Protein AF-A0AB72ZQR2-F1 (afdb_monomer)

Radius of gyration: 14.19 Å; Cα contacts (8 Å, |Δi|>4): 42; chains: 1; bounding box: 38×23×38 Å

Solvent-accessible surface area (backbone atoms only — not comparable to full-atom values): 4800 Å² total; per-residue (Å²): 139,81,83,77,75,80,78,80,75,86,70,81,93,66,97,64,99,69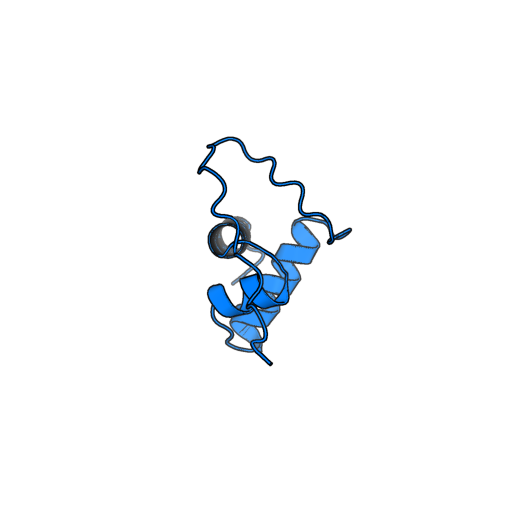,83,80,66,91,84,65,95,66,52,72,66,56,48,34,53,52,52,48,42,40,40,72,73,70,63,44,50,54,58,56,50,9,66,74,70,75,42,55,43,68,56,44,52,50,36,54,50,49,30,44,75,70,65,78,44,133

Nearest PDB structures (foldseek):
  4go1-assembly1_B-2  TM=9.769E-01  e=9.788E-05  Escherichia coli K-12
  7bhy-assembly2_C-2  TM=9.573E-01  e=6.806E-03  Bacillus subtilis subsp. subtilis str. 168
  7bhy-assembly1_B  TM=9.673E-01  e=8.767E-03  Bacillus subtilis subsp. subtilis str. 168
  7bhy-assembly1_A  TM=9.627E-01  e=9.340E-03  Bacillus subtilis subsp. subtilis str. 168
  1trr-assembly1_A  TM=6.906E-01  e=3.368E+00  Escherichia coli

Secondary structure (DSSP, 8-state):
---PPP--------SSS----TT----HHHHHHHHHHHHHTS---HHHHHHHHT--HHHHHHHHHHHHHTTS--

pLDDT: mean 75.44, std 20.18, range [36.75, 94.38]

InterPro domains:
  IPR012318 Crp-type HTH domain [PF00325] (44-73)
  IPR036388 Winged helix-like DNA-binding domain superfamily [G3DSA:1.10.10.10] (15-74)
  IPR051054 Bacterial SorC Transcriptional Regulators [PTHR34294] (22-74)

Structure (mmCIF, N/CA/C/O backbone):
data_AF-A0AB72ZQR2-F1
#
_entry.id   AF-A0AB72ZQR2-F1
#
loop_
_atom_site.group_PDB
_atom_site.id
_atom_site.type_symbol
_atom_site.label_atom_id
_atom_site.label_alt_id
_atom_site.label_comp_id
_atom_site.label_asym_id
_atom_site.label_entity_id
_atom_site.label_seq_id
_atom_site.pdbx_PDB_ins_code
_atom_site.Cartn_x
_atom_site.Cartn_y
_atom_site.Cartn_z
_atom_site.occupancy
_atom_site.B_iso_or_equiv
_atom_site.auth_seq_id
_atom_site.auth_comp_id
_atom_site.auth_asym_id
_atom_site.auth_atom_id
_atom_site.pdbx_PDB_model_num
ATOM 1 N N . MET A 1 1 ? 25.771 10.165 -25.259 1.00 42.75 1 MET A N 1
ATOM 2 C CA . MET A 1 1 ? 24.545 10.607 -24.557 1.00 42.75 1 MET A CA 1
ATOM 3 C C . MET A 1 1 ? 24.109 9.493 -23.612 1.00 42.75 1 MET A C 1
ATOM 5 O O . MET A 1 1 ? 23.352 8.616 -24.001 1.00 42.75 1 MET A O 1
ATOM 9 N N . ILE A 1 2 ? 24.671 9.455 -22.408 1.00 39.94 2 ILE A N 1
ATOM 10 C CA . ILE A 1 2 ? 24.340 8.446 -21.395 1.00 39.94 2 ILE A CA 1
ATOM 11 C C . ILE A 1 2 ? 23.346 9.116 -20.454 1.00 39.94 2 ILE A C 1
ATOM 13 O O . ILE A 1 2 ? 23.708 10.036 -19.730 1.00 39.94 2 ILE A O 1
ATOM 17 N N . LYS A 1 3 ? 22.066 8.745 -20.555 1.00 43.47 3 LYS A N 1
ATOM 18 C CA . LYS A 1 3 ? 21.045 9.192 -19.604 1.00 43.47 3 LYS A CA 1
ATOM 19 C C . LYS A 1 3 ? 21.302 8.437 -18.302 1.00 43.47 3 LYS A C 1
ATOM 21 O O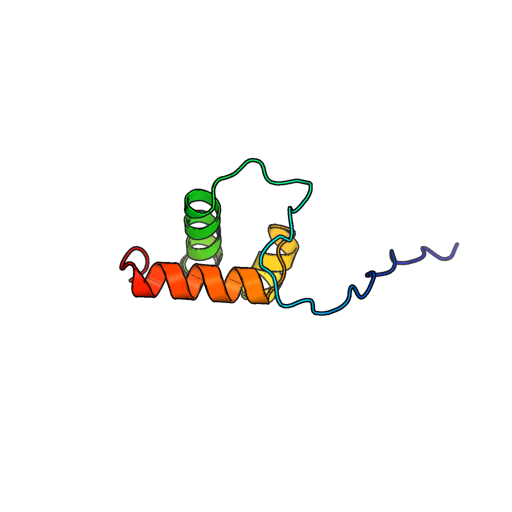 . LYS A 1 3 ? 20.967 7.258 -18.206 1.00 43.47 3 LYS A O 1
ATOM 26 N N . GLU A 1 4 ? 21.956 9.088 -17.348 1.00 36.75 4 GLU A N 1
ATOM 27 C CA . GLU A 1 4 ? 22.115 8.559 -15.996 1.00 36.75 4 GLU A CA 1
ATOM 28 C C . GLU A 1 4 ? 20.725 8.361 -15.381 1.00 36.75 4 GLU A C 1
ATOM 30 O O . GLU A 1 4 ? 19.936 9.299 -15.252 1.00 36.75 4 GLU A O 1
ATOM 35 N N . LYS A 1 5 ? 20.395 7.108 -15.052 1.00 46.19 5 LYS A N 1
ATOM 36 C CA . LYS A 1 5 ? 19.238 6.789 -14.214 1.00 46.19 5 LYS A CA 1
ATOM 37 C C . LYS A 1 5 ? 19.475 7.432 -12.841 1.00 46.19 5 LYS A C 1
ATOM 39 O O . LYS A 1 5 ? 20.576 7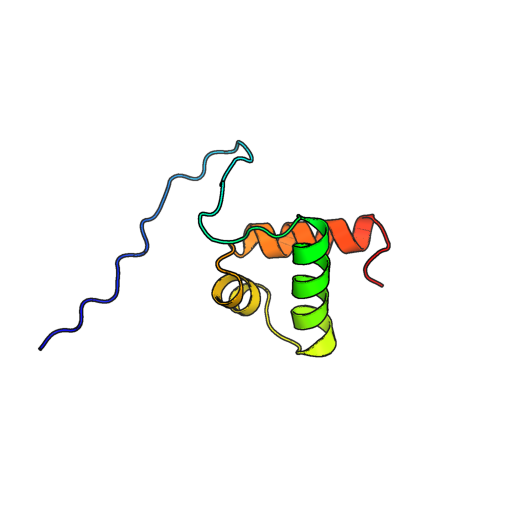.274 -12.311 1.00 46.19 5 LYS A O 1
ATOM 44 N N . PRO A 1 6 ? 18.500 8.144 -12.252 1.00 39.19 6 PRO A N 1
ATOM 45 C CA . PRO A 1 6 ? 18.720 8.790 -10.970 1.00 39.19 6 PRO A CA 1
ATOM 46 C C . PRO A 1 6 ? 18.962 7.722 -9.902 1.00 39.19 6 PRO A C 1
ATOM 48 O O . PRO A 1 6 ? 18.189 6.774 -9.763 1.00 39.19 6 PRO A O 1
ATOM 51 N N . ALA A 1 7 ? 20.067 7.874 -9.174 1.00 43.69 7 ALA A N 1
ATOM 52 C CA . ALA A 1 7 ? 20.463 6.994 -8.090 1.00 43.69 7 ALA A CA 1
ATOM 53 C C . ALA A 1 7 ? 19.345 6.902 -7.041 1.00 43.69 7 ALA A C 1
ATOM 55 O O . ALA A 1 7 ? 19.043 7.879 -6.346 1.00 43.69 7 ALA A O 1
ATOM 56 N N . VAL A 1 8 ? 18.746 5.715 -6.915 1.00 51.69 8 VAL A N 1
ATOM 57 C CA . VAL A 1 8 ? 17.929 5.348 -5.759 1.00 51.69 8 VAL A CA 1
ATOM 58 C C . VAL A 1 8 ? 18.871 5.358 -4.561 1.00 51.69 8 VAL A C 1
ATOM 60 O O . VAL A 1 8 ? 19.695 4.467 -4.385 1.00 51.69 8 VAL A O 1
ATOM 63 N N . LYS A 1 9 ? 18.813 6.439 -3.782 1.00 49.12 9 LYS A N 1
ATOM 64 C CA . LYS A 1 9 ? 19.582 6.583 -2.548 1.0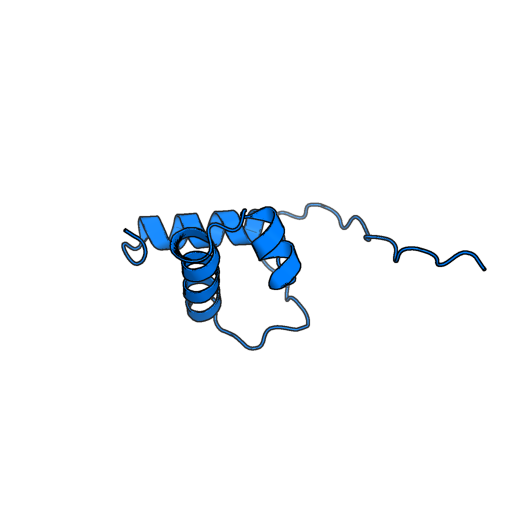0 49.12 9 LYS A CA 1
ATOM 65 C C . LYS A 1 9 ? 19.067 5.542 -1.559 1.00 49.12 9 LYS A C 1
ATOM 67 O O . LYS A 1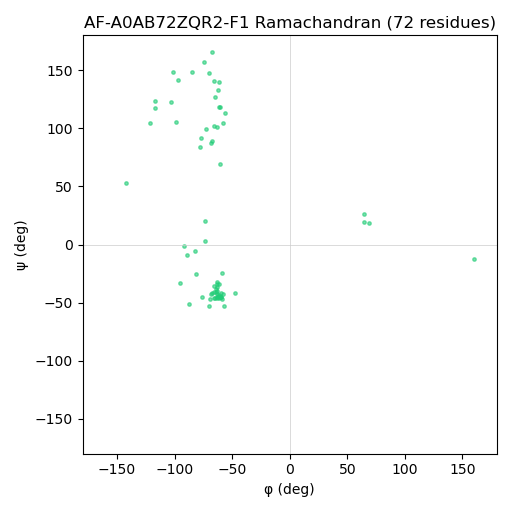 9 ? 18.011 5.745 -0.961 1.00 49.12 9 LYS A O 1
ATOM 72 N N . GLU A 1 10 ? 19.804 4.448 -1.395 1.00 49.75 10 GLU A N 1
ATOM 73 C CA . GLU A 1 10 ? 19.618 3.510 -0.291 1.00 49.75 10 GLU A CA 1
ATOM 74 C C . GLU A 1 10 ? 19.785 4.290 1.021 1.00 49.75 10 GLU A C 1
ATOM 76 O O . GLU A 1 10 ? 20.879 4.727 1.378 1.00 49.75 10 GLU A O 1
ATOM 81 N N . LYS A 1 11 ? 18.669 4.575 1.699 1.00 51.97 11 LYS A N 1
ATOM 82 C CA . LYS A 1 11 ? 18.666 5.210 3.021 1.00 51.97 11 LYS A CA 1
ATOM 83 C C . LYS A 1 11 ? 18.541 4.128 4.093 1.00 51.97 11 LYS A C 1
ATOM 85 O O . LYS A 1 11 ? 17.790 3.175 3.889 1.00 51.97 11 LYS A O 1
ATOM 90 N N . PRO A 1 12 ? 19.249 4.277 5.226 1.00 40.31 12 PRO A N 1
ATOM 91 C CA . PRO A 1 12 ? 19.326 3.247 6.248 1.00 40.31 12 PRO A CA 1
ATOM 92 C C . PRO A 1 12 ? 17.940 2.947 6.816 1.00 40.31 12 PRO A C 1
ATOM 94 O O . PRO A 1 12 ? 17.129 3.851 7.039 1.00 40.31 12 PRO A O 1
ATOM 97 N N . LEU A 1 13 ? 17.700 1.657 7.041 1.00 51.53 13 LEU A N 1
ATOM 98 C CA . LEU A 1 13 ? 16.513 1.117 7.684 1.00 51.53 13 LEU A CA 1
ATOM 99 C C . LEU A 1 13 ? 16.534 1.558 9.160 1.00 51.53 13 LEU A C 1
ATOM 101 O O . LEU A 1 13 ? 17.145 0.906 10.003 1.00 51.53 13 LEU A O 1
ATOM 105 N N . SER A 1 14 ? 15.951 2.720 9.459 1.00 44.94 14 SER A N 1
ATOM 106 C CA . SER A 1 14 ? 15.801 3.228 10.825 1.00 44.94 14 SER A CA 1
ATOM 107 C C . SER A 1 14 ? 14.364 3.012 11.285 1.00 44.94 14 SER A C 1
ATOM 109 O O . SER A 1 14 ? 13.419 3.452 10.634 1.00 44.94 14 SER A O 1
ATOM 111 N N . SER A 1 15 ? 14.212 2.298 12.398 1.00 50.88 15 SER A N 1
ATOM 112 C CA . SER A 1 15 ? 12.955 1.763 12.932 1.00 50.88 15 SER A CA 1
ATOM 113 C C . SER A 1 15 ? 12.005 2.788 13.565 1.00 50.88 15 SER A C 1
ATOM 115 O O . SER A 1 15 ? 11.153 2.386 14.347 1.00 50.88 15 SER A O 1
ATOM 117 N N . ASN A 1 16 ? 12.122 4.082 13.262 1.00 48.41 16 ASN A N 1
ATOM 118 C CA . ASN A 1 16 ? 11.220 5.098 13.805 1.00 48.41 16 ASN A CA 1
ATOM 119 C C . ASN A 1 16 ? 10.432 5.760 12.677 1.00 48.41 16 ASN A C 1
ATOM 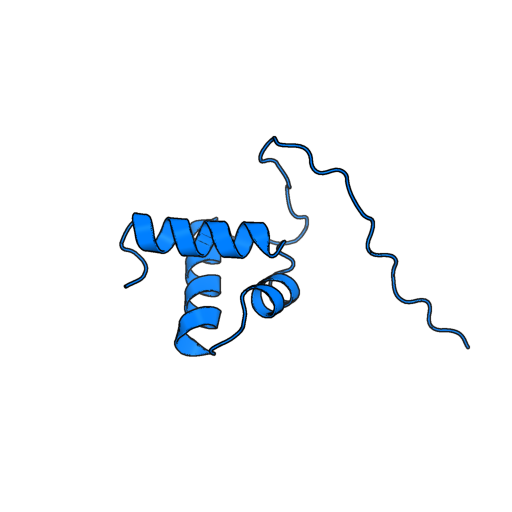121 O O . ASN A 1 16 ? 10.998 6.358 11.763 1.00 48.41 16 ASN A O 1
ATOM 125 N N . ASP A 1 17 ? 9.116 5.581 12.753 1.00 53.94 17 ASP A N 1
ATOM 126 C CA . ASP A 1 17 ? 8.085 5.972 11.798 1.00 53.94 17 ASP A CA 1
ATOM 127 C C . ASP A 1 17 ? 8.009 7.492 11.543 1.00 53.94 17 ASP A C 1
ATOM 129 O O . ASP A 1 17 ? 7.024 8.141 11.877 1.00 53.94 17 ASP A O 1
ATOM 133 N N . GLU A 1 18 ? 9.013 8.078 10.889 1.00 44.72 18 GLU A N 1
ATOM 134 C CA . GLU A 1 18 ? 8.937 9.468 10.419 1.00 44.72 18 GLU A CA 1
ATOM 135 C C . GLU A 1 18 ? 9.610 9.670 9.052 1.00 44.72 18 GLU A C 1
ATOM 137 O O . GLU A 1 18 ? 10.435 10.555 8.830 1.00 44.72 18 GLU A O 1
ATOM 142 N N . TYR A 1 19 ? 9.221 8.858 8.066 1.00 49.25 19 TYR A N 1
ATOM 143 C CA . TYR A 1 19 ? 9.437 9.218 6.664 1.00 49.25 19 TYR A CA 1
ATOM 144 C C . TYR A 1 19 ? 8.370 10.236 6.255 1.00 49.25 19 TYR A C 1
ATOM 146 O O . TYR A 1 19 ? 7.325 9.892 5.704 1.00 49.25 19 TYR A O 1
ATOM 154 N N . LYS A 1 20 ? 8.627 11.512 6.554 1.00 48.31 20 LYS A N 1
ATOM 155 C CA . LYS A 1 20 ? 7.846 12.644 6.045 1.00 48.31 20 LYS A CA 1
ATOM 156 C C . LYS A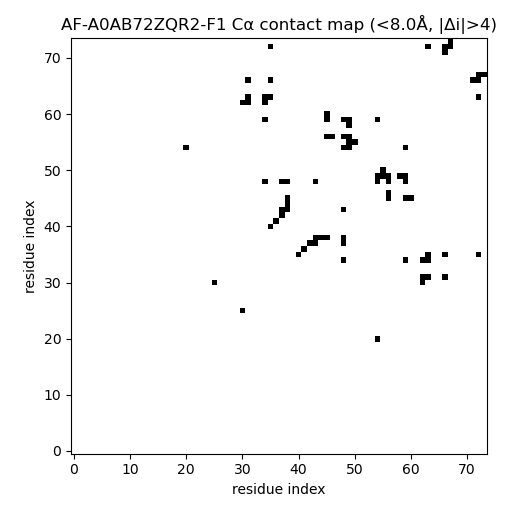 1 20 ? 8.094 12.753 4.537 1.00 48.31 20 LYS A C 1
ATOM 158 O O . LYS A 1 20 ? 9.043 13.402 4.101 1.00 48.31 20 LYS A O 1
ATOM 163 N N . TYR A 1 21 ? 7.304 12.023 3.750 1.00 53.03 21 TYR A N 1
ATOM 164 C CA . TYR A 1 21 ? 7.402 11.996 2.291 1.00 53.03 21 TYR A CA 1
ATOM 165 C C . TYR A 1 21 ? 7.150 13.405 1.729 1.00 53.03 21 TYR A C 1
ATOM 167 O O . TYR A 1 21 ? 6.065 13.957 1.927 1.00 53.03 21 TYR A O 1
ATOM 175 N N . PRO A 1 22 ? 8.129 14.016 1.040 1.00 46.09 22 PRO A N 1
ATOM 176 C CA . PRO A 1 22 ? 7.950 15.324 0.434 1.00 46.09 22 PRO A CA 1
ATOM 177 C C . PRO A 1 22 ? 7.122 15.155 -0.842 1.00 46.09 22 PRO A C 1
ATOM 179 O O . PRO A 1 22 ? 7.671 14.875 -1.903 1.00 46.09 22 PRO A O 1
ATOM 182 N N . GLY A 1 23 ? 5.798 15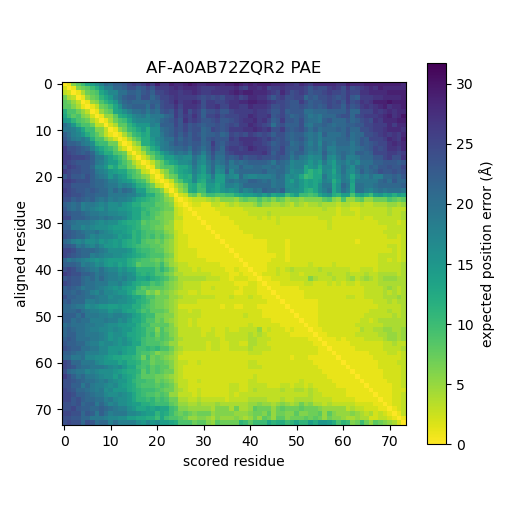.272 -0.744 1.00 51.84 23 GLY A N 1
ATOM 183 C CA . GLY A 1 23 ? 4.958 15.300 -1.945 1.00 51.84 23 GLY A CA 1
ATOM 184 C C . GLY A 1 23 ? 3.486 14.966 -1.770 1.00 51.84 23 GLY A C 1
ATOM 185 O O . GLY A 1 23 ? 2.723 15.246 -2.686 1.00 51.84 23 GLY A O 1
ATOM 186 N N . ASN A 1 24 ? 3.061 14.421 -0.627 1.00 56.12 24 ASN A N 1
ATOM 187 C CA . ASN A 1 24 ? 1.662 14.053 -0.451 1.00 56.12 24 ASN A CA 1
ATOM 188 C C . ASN A 1 24 ? 1.046 14.790 0.739 1.00 56.12 24 ASN A C 1
ATOM 190 O O . ASN A 1 24 ? 1.305 14.464 1.892 1.00 56.12 24 ASN A O 1
ATOM 194 N N . SER A 1 25 ? 0.228 15.795 0.438 1.00 68.62 25 SER A N 1
ATOM 195 C CA . SER A 1 25 ? -0.606 16.531 1.395 1.00 68.62 25 SER A CA 1
ATOM 196 C C . SER A 1 25 ? -1.820 15.731 1.886 1.00 68.62 25 SER A C 1
ATOM 198 O O . SER A 1 25 ? -2.627 16.277 2.632 1.00 68.62 25 SER A O 1
ATOM 200 N N . MET A 1 26 ? -1.964 14.469 1.465 1.00 74.44 26 MET A N 1
ATOM 201 C CA . MET A 1 26 ? -3.111 13.628 1.812 1.00 74.44 26 MET A CA 1
ATOM 202 C C . MET A 1 26 ? -2.919 12.942 3.161 1.00 74.44 26 MET A C 1
ATOM 204 O O . MET A 1 26 ? -1.800 12.575 3.538 1.00 74.44 26 MET A O 1
ATOM 208 N N . SER A 1 27 ? -4.029 12.729 3.859 1.00 86.38 27 SER A N 1
ATOM 209 C CA . SER A 1 27 ? -4.065 11.999 5.120 1.00 86.38 27 SER A CA 1
ATOM 210 C C . SER A 1 27 ? -3.741 10.511 4.926 1.00 86.38 27 SER A C 1
ATOM 212 O O . SER A 1 27 ? -3.749 9.972 3.815 1.00 86.38 27 SER A O 1
ATOM 214 N N . GLU A 1 28 ? -3.455 9.813 6.027 1.00 84.44 28 GLU A N 1
ATOM 215 C CA . GLU A 1 28 ? -3.228 8.366 5.976 1.00 84.44 28 GLU A CA 1
ATOM 216 C C . GLU A 1 28 ? -4.482 7.599 5.520 1.00 84.44 28 GLU A C 1
ATOM 218 O O . GLU A 1 28 ? -4.361 6.594 4.824 1.00 84.44 28 GLU A O 1
ATOM 223 N N . GLU A 1 29 ? -5.674 8.098 5.855 1.00 85.88 29 GLU A N 1
ATOM 224 C CA . GLU A 1 29 ? -6.961 7.528 5.432 1.00 85.88 29 GLU A CA 1
ATOM 225 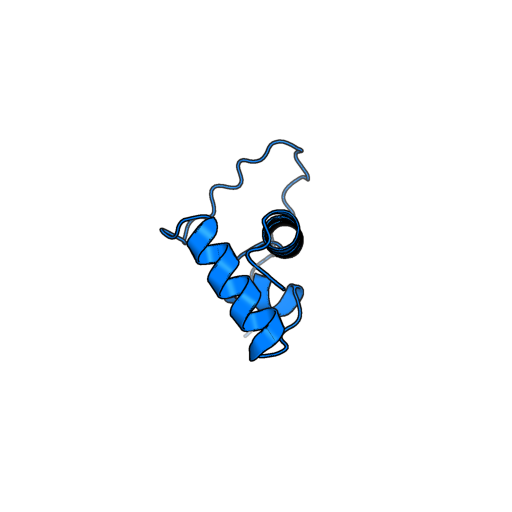C C . GLU A 1 29 ? -7.187 7.693 3.926 1.00 85.88 29 GLU A C 1
ATOM 227 O O . GLU A 1 29 ? -7.576 6.742 3.251 1.00 85.88 29 GLU A O 1
ATOM 232 N N . GLU A 1 30 ? -6.870 8.864 3.369 1.00 88.81 30 GLU A N 1
ATOM 233 C CA . GLU A 1 30 ? -6.946 9.101 1.922 1.00 88.81 30 GLU A CA 1
ATOM 234 C C . GLU A 1 30 ? -5.957 8.218 1.153 1.00 88.81 30 GLU A C 1
ATOM 236 O O . GLU A 1 30 ? -6.288 7.657 0.103 1.00 88.81 30 GLU A O 1
ATOM 241 N N . LEU A 1 31 ? -4.742 8.057 1.687 1.00 90.38 31 LEU A N 1
ATOM 242 C CA . LEU A 1 31 ? -3.752 7.137 1.132 1.00 90.38 31 LEU A CA 1
ATOM 243 C C . LEU A 1 31 ? -4.242 5.692 1.174 1.00 90.38 31 LEU A C 1
ATOM 245 O O . LEU A 1 31 ? -4.100 4.978 0.185 1.00 90.38 31 LEU A O 1
ATOM 249 N N . LEU A 1 32 ? -4.831 5.265 2.289 1.00 91.00 32 LEU A N 1
ATOM 250 C CA . LEU A 1 32 ? -5.387 3.927 2.449 1.00 91.00 32 LEU A CA 1
ATOM 251 C C . LEU A 1 32 ? -6.504 3.660 1.438 1.00 91.00 32 LEU A C 1
ATOM 253 O O . LEU A 1 32 ? -6.475 2.625 0.777 1.00 91.00 32 LEU A O 1
ATOM 257 N N . ALA A 1 33 ? -7.423 4.610 1.253 1.00 91.12 33 ALA A N 1
ATOM 258 C CA . ALA A 1 33 ? -8.497 4.503 0.270 1.00 91.12 33 ALA A CA 1
ATOM 259 C C . ALA A 1 33 ? -7.957 4.368 -1.164 1.00 91.12 33 ALA A C 1
ATOM 261 O O . ALA A 1 33 ? -8.388 3.487 -1.907 1.00 91.12 33 ALA A O 1
ATOM 262 N N . ARG A 1 34 ? -6.964 5.183 -1.549 1.00 91.44 34 ARG A N 1
ATOM 263 C CA . ARG A 1 34 ? -6.327 5.081 -2.877 1.00 91.44 34 ARG A CA 1
ATOM 264 C C . ARG A 1 34 ? -5.589 3.765 -3.068 1.00 91.44 34 ARG A C 1
ATOM 266 O O . ARG A 1 34 ? -5.730 3.132 -4.107 1.00 91.44 34 ARG A O 1
ATOM 273 N N . VAL A 1 35 ? -4.803 3.356 -2.076 1.00 93.06 35 VAL A N 1
ATOM 274 C CA . VAL A 1 35 ? -4.067 2.088 -2.109 1.00 93.06 35 VAL A CA 1
ATOM 275 C C . VAL A 1 35 ? -5.036 0.912 -2.251 1.00 93.06 35 VAL A C 1
ATOM 277 O O . VAL A 1 35 ? -4.800 0.035 -3.077 1.00 93.06 35 VAL A O 1
ATOM 280 N N . ALA A 1 36 ? -6.132 0.905 -1.489 1.00 92.56 36 ALA A N 1
ATOM 281 C CA . ALA A 1 36 ? -7.162 -0.123 -1.577 1.00 92.56 36 ALA A CA 1
ATOM 282 C C . ALA A 1 36 ? -7.812 -0.148 -2.965 1.00 92.56 36 ALA A C 1
ATOM 284 O O . ALA A 1 36 ? -7.921 -1.214 -3.564 1.00 92.56 36 ALA A O 1
ATOM 285 N N . TRP A 1 37 ? -8.169 1.019 -3.508 1.00 93.25 37 TRP A N 1
ATOM 286 C CA . TRP A 1 37 ? -8.728 1.126 -4.854 1.00 93.25 37 TRP A CA 1
ATOM 287 C C . TRP A 1 37 ? -7.790 0.527 -5.903 1.00 93.25 37 TRP A C 1
ATOM 289 O O . TRP A 1 37 ? -8.180 -0.374 -6.635 1.00 93.25 37 TRP A O 1
ATOM 299 N N . PHE A 1 38 ? -6.524 0.944 -5.930 1.00 93.81 38 PHE A N 1
ATOM 300 C CA . PHE A 1 38 ? -5.563 0.408 -6.893 1.00 93.81 38 PHE A CA 1
ATOM 301 C C . PHE A 1 38 ? -5.333 -1.100 -6.743 1.00 93.81 38 PHE A C 1
ATOM 303 O O . PHE A 1 38 ? -5.105 -1.792 -7.731 1.00 93.81 38 PHE A O 1
ATOM 310 N N . TYR A 1 39 ? -5.392 -1.615 -5.515 1.00 93.88 39 TYR A N 1
ATOM 311 C CA . TYR A 1 39 ? -5.148 -3.026 -5.247 1.00 93.88 39 TYR A CA 1
ATOM 312 C C . TYR A 1 39 ? -6.334 -3.919 -5.636 1.00 93.88 39 TYR A C 1
ATOM 314 O O . TYR A 1 39 ? -6.132 -4.951 -6.270 1.00 93.88 39 TYR A O 1
ATOM 322 N N . TYR A 1 40 ? -7.562 -3.534 -5.280 1.00 91.31 40 TYR A N 1
ATOM 323 C CA . TYR A 1 40 ? -8.754 -4.364 -5.503 1.00 91.31 40 TYR A CA 1
ATOM 324 C C . TYR A 1 40 ? -9.504 -4.034 -6.795 1.00 91.31 40 TYR A C 1
ATOM 326 O O . TYR A 1 40 ? -10.069 -4.938 -7.404 1.00 91.31 40 TYR A O 1
ATOM 334 N N . HIS A 1 41 ? -9.522 -2.766 -7.216 1.00 91.75 41 HIS A N 1
ATOM 335 C CA . HIS A 1 41 ? -10.199 -2.340 -8.442 1.00 91.75 41 HIS A CA 1
ATOM 336 C C . HIS A 1 41 ? -9.285 -2.465 -9.664 1.00 91.75 41 HIS A C 1
ATOM 338 O O . HIS A 1 41 ? -9.657 -3.114 -10.639 1.00 91.75 41 HIS A O 1
ATOM 344 N N . ASP A 1 42 ? -8.074 -1.904 -9.589 1.00 92.94 42 ASP A N 1
ATOM 345 C CA . ASP A 1 42 ? -7.142 -1.887 -10.730 1.00 92.94 42 ASP A CA 1
ATOM 346 C C . ASP A 1 42 ? -6.232 -3.129 -10.775 1.00 92.94 42 ASP A C 1
ATOM 348 O O . ASP A 1 42 ? -5.521 -3.347 -11.757 1.00 92.94 42 ASP A O 1
ATOM 352 N N . GLY A 1 43 ? -6.238 -3.955 -9.721 1.00 93.81 43 GLY A N 1
ATOM 353 C CA . GLY A 1 43 ? -5.434 -5.179 -9.633 1.00 93.81 43 GLY A CA 1
ATOM 354 C C . GLY A 1 43 ? -3.921 -4.934 -9.614 1.00 93.81 43 GLY A C 1
ATOM 355 O O . GLY A 1 43 ? -3.147 -5.841 -9.929 1.00 93.81 43 GLY A O 1
ATOM 356 N N . LEU A 1 44 ? -3.484 -3.716 -9.278 1.00 94.31 44 LEU A N 1
ATOM 357 C CA . LEU A 1 44 ? -2.071 -3.352 -9.243 1.00 94.31 44 LEU A CA 1
ATOM 358 C C . LEU A 1 44 ? -1.353 -4.041 -8.083 1.00 94.31 44 LEU A C 1
ATOM 360 O O . LEU A 1 44 ? -1.903 -4.242 -6.995 1.00 94.31 44 LEU A O 1
ATOM 364 N N . THR A 1 45 ? -0.075 -4.369 -8.280 1.00 94.38 45 THR A N 1
ATOM 365 C CA . THR A 1 45 ? 0.719 -4.937 -7.190 1.00 94.38 45 THR A CA 1
ATOM 366 C C . THR A 1 45 ? 1.092 -3.855 -6.175 1.00 94.38 45 THR A C 1
ATOM 368 O O . THR A 1 45 ? 1.186 -2.670 -6.485 1.00 94.38 45 THR A O 1
ATOM 371 N N . GLN A 1 46 ? 1.391 -4.253 -4.934 1.00 90.19 46 GLN A N 1
ATOM 372 C CA . GLN A 1 46 ? 1.839 -3.309 -3.897 1.00 90.19 46 GLN A CA 1
ATOM 373 C C . GLN A 1 46 ? 3.122 -2.546 -4.279 1.00 90.19 46 GLN A C 1
ATOM 375 O O . GLN A 1 46 ? 3.380 -1.475 -3.732 1.00 90.19 46 GLN A O 1
ATOM 380 N N . GLY A 1 47 ? 3.941 -3.116 -5.174 1.00 89.38 47 GLY A N 1
ATOM 381 C CA . GLY A 1 47 ? 5.120 -2.451 -5.728 1.00 89.38 47 GLY A CA 1
ATOM 382 C C . GLY A 1 47 ? 4.720 -1.321 -6.669 1.00 89.38 47 GLY A C 1
ATOM 383 O O . GLY A 1 47 ? 5.107 -0.182 -6.426 1.00 89.38 47 GLY A O 1
ATOM 384 N N . ASP A 1 48 ? 3.865 -1.621 -7.650 1.00 92.38 48 ASP A N 1
ATOM 385 C CA . ASP A 1 48 ? 3.376 -0.648 -8.639 1.00 92.38 48 ASP A CA 1
ATOM 386 C C . ASP A 1 48 ? 2.646 0.519 -7.964 1.00 92.38 48 ASP A C 1
ATOM 388 O O . ASP A 1 48 ? 2.866 1.682 -8.290 1.00 92.38 48 ASP A O 1
ATOM 392 N N . ILE A 1 49 ? 1.825 0.218 -6.951 1.00 91.62 49 ILE A N 1
ATOM 393 C CA . ILE A 1 49 ? 1.122 1.227 -6.146 1.00 91.62 49 ILE A CA 1
ATOM 394 C C . ILE A 1 49 ? 2.118 2.117 -5.393 1.00 91.62 49 ILE A C 1
ATOM 396 O O . ILE A 1 49 ? 1.920 3.328 -5.289 1.00 91.62 49 ILE A O 1
ATOM 400 N N . GLY A 1 50 ? 3.191 1.527 -4.860 1.00 90.12 50 GLY A N 1
ATOM 401 C CA . GLY A 1 50 ? 4.259 2.263 -4.192 1.00 90.12 50 GLY A CA 1
ATOM 402 C C . GLY A 1 50 ? 4.978 3.214 -5.143 1.00 90.12 50 GLY A C 1
ATOM 403 O O . GLY A 1 50 ? 5.156 4.385 -4.818 1.00 90.12 50 GLY A O 1
ATOM 404 N N . GLU A 1 51 ? 5.319 2.749 -6.343 1.00 90.50 51 GLU A N 1
ATOM 405 C CA . GLU A 1 51 ? 5.933 3.588 -7.376 1.00 90.50 51 GLU A CA 1
ATOM 406 C C . GLU A 1 51 ? 4.999 4.721 -7.825 1.00 90.50 51 GLU A C 1
ATOM 408 O O . GLU A 1 51 ? 5.433 5.870 -7.914 1.00 90.50 51 GLU A O 1
ATOM 413 N N . LEU A 1 52 ? 3.708 4.431 -8.016 1.00 89.38 52 LEU A N 1
ATOM 414 C CA . LEU A 1 52 ? 2.697 5.401 -8.450 1.00 89.38 52 LEU A CA 1
ATOM 415 C C . LEU A 1 52 ? 2.442 6.501 -7.411 1.00 89.38 52 LEU A C 1
ATOM 417 O O . LEU A 1 52 ? 2.286 7.670 -7.761 1.00 89.38 52 LEU A O 1
ATOM 421 N N . LEU A 1 53 ? 2.390 6.130 -6.130 1.00 86.88 53 LEU A N 1
ATOM 422 C CA . LEU A 1 53 ? 2.119 7.052 -5.022 1.00 86.88 53 LEU A CA 1
ATOM 423 C C . LEU A 1 53 ? 3.392 7.650 -4.403 1.00 86.88 53 LEU A C 1
ATOM 425 O O . LEU A 1 53 ? 3.300 8.441 -3.465 1.00 86.88 53 LEU A O 1
ATOM 429 N N . GLY A 1 54 ? 4.579 7.268 -4.885 1.00 87.88 54 GLY A N 1
ATOM 430 C CA . GLY A 1 54 ? 5.857 7.662 -4.285 1.00 87.88 54 GLY A CA 1
ATOM 431 C C . GLY A 1 54 ? 6.057 7.114 -2.864 1.00 87.88 54 GLY A C 1
ATOM 432 O O . GLY A 1 54 ? 6.767 7.716 -2.057 1.00 87.88 54 GLY A O 1
ATOM 433 N N . LEU A 1 55 ? 5.416 5.988 -2.543 1.00 86.12 55 LEU A N 1
ATOM 434 C CA . LEU A 1 55 ? 5.474 5.315 -1.249 1.00 86.12 55 LEU A CA 1
ATOM 435 C C . LEU A 1 55 ? 6.423 4.117 -1.296 1.00 86.12 55 LEU A C 1
ATOM 437 O O . LEU A 1 55 ? 6.527 3.401 -2.288 1.00 86.12 55 LEU A O 1
ATOM 441 N N . ALA A 1 56 ? 7.071 3.822 -0.169 1.00 87.19 56 ALA A N 1
ATOM 442 C CA . ALA A 1 56 ? 7.774 2.551 -0.041 1.00 87.19 56 ALA A CA 1
ATOM 443 C C . ALA A 1 56 ? 6.768 1.391 -0.064 1.00 87.19 56 ALA A C 1
ATOM 445 O O . ALA A 1 56 ? 5.736 1.452 0.611 1.00 87.19 56 ALA A O 1
ATOM 446 N N . ARG A 1 57 ? 7.119 0.286 -0.736 1.00 86.38 57 ARG A N 1
ATOM 447 C CA . ARG A 1 57 ? 6.316 -0.953 -0.761 1.00 86.38 57 ARG A CA 1
ATOM 448 C C . ARG A 1 57 ? 5.855 -1.380 0.637 1.00 86.38 57 ARG A C 1
ATOM 450 O O . ARG A 1 57 ? 4.703 -1.744 0.820 1.00 86.38 57 ARG A O 1
ATOM 457 N N . LEU A 1 58 ? 6.732 -1.273 1.640 1.00 88.31 58 LEU A N 1
ATOM 458 C CA . LEU A 1 58 ? 6.408 -1.627 3.025 1.00 88.31 58 LEU A CA 1
ATOM 459 C C . LEU A 1 58 ? 5.291 -0.752 3.626 1.00 88.31 58 LEU A C 1
ATOM 461 O O . LEU A 1 58 ? 4.459 -1.260 4.375 1.00 88.31 58 LEU A O 1
ATOM 465 N N . LYS A 1 59 ? 5.237 0.546 3.291 1.00 87.44 59 LYS A N 1
ATOM 466 C CA . LYS A 1 59 ? 4.164 1.455 3.732 1.00 87.44 59 LYS A CA 1
ATOM 467 C C . LYS A 1 59 ? 2.837 1.060 3.081 1.00 87.44 59 LYS A C 1
ATOM 469 O O . LYS A 1 59 ? 1.836 0.996 3.782 1.00 87.44 59 LYS A O 1
ATOM 474 N N . VAL A 1 60 ? 2.847 0.719 1.790 1.00 91.62 60 VAL A N 1
ATOM 475 C CA . VAL A 1 60 ? 1.670 0.193 1.072 1.00 91.62 60 VAL A CA 1
ATOM 476 C C . VAL A 1 60 ? 1.152 -1.086 1.737 1.00 91.62 60 VAL A C 1
ATOM 478 O O . VAL A 1 60 ? -0.038 -1.182 2.029 1.00 91.62 60 VAL A O 1
ATOM 481 N N . SER A 1 61 ? 2.039 -2.034 2.064 1.00 91.25 61 SER A N 1
ATOM 482 C CA . SER A 1 61 ? 1.658 -3.259 2.782 1.00 91.25 61 SER A CA 1
ATOM 483 C C . SER A 1 61 ? 1.031 -2.956 4.149 1.00 91.25 61 SER A C 1
ATOM 485 O O . SER A 1 61 ? -0.010 -3.519 4.475 1.00 91.25 61 SER A O 1
ATOM 487 N N . ARG A 1 62 ? 1.622 -2.039 4.933 1.00 91.69 62 ARG A N 1
ATOM 488 C CA . ARG A 1 62 ? 1.082 -1.621 6.240 1.00 91.69 62 ARG A CA 1
ATOM 489 C C . ARG A 1 62 ? -0.278 -0.928 6.120 1.00 91.69 62 ARG A C 1
ATOM 491 O O . ARG A 1 62 ? -1.127 -1.153 6.971 1.00 91.69 62 ARG A O 1
ATOM 498 N N . LEU A 1 63 ? -0.493 -0.107 5.090 1.00 91.06 63 LEU A N 1
ATOM 499 C CA . LEU A 1 63 ? -1.775 0.568 4.854 1.00 91.06 63 LEU A CA 1
ATOM 500 C C . LEU A 1 63 ? -2.885 -0.429 4.521 1.00 91.06 63 LEU A C 1
ATOM 502 O O . LEU A 1 63 ? -3.959 -0.353 5.109 1.00 91.06 63 LEU A O 1
ATOM 506 N N . LEU A 1 64 ? -2.618 -1.389 3.631 1.00 91.81 64 LEU A N 1
ATOM 507 C CA . LEU A 1 64 ? -3.579 -2.450 3.316 1.00 91.81 64 LEU A CA 1
ATOM 508 C C . LEU A 1 64 ? -3.903 -3.297 4.545 1.00 91.81 64 LEU A C 1
ATOM 510 O O . LEU A 1 64 ? -5.067 -3.586 4.800 1.00 91.81 64 LEU A O 1
ATOM 514 N N . GLU A 1 65 ? -2.884 -3.660 5.323 1.00 92.19 65 GLU A N 1
ATOM 515 C CA . GLU A 1 65 ? -3.072 -4.427 6.553 1.00 92.19 65 GLU A CA 1
ATOM 516 C C . GLU A 1 65 ? -3.903 -3.653 7.580 1.00 92.19 65 GLU A C 1
ATOM 518 O O . GLU A 1 65 ? -4.876 -4.181 8.112 1.00 92.19 65 GLU A O 1
ATOM 523 N N . LYS A 1 66 ? -3.586 -2.370 7.795 1.00 90.62 66 LYS A N 1
ATOM 524 C CA . LYS A 1 66 ? -4.364 -1.484 8.667 1.00 90.62 66 LYS A CA 1
ATOM 525 C C . LYS A 1 66 ? -5.819 -1.393 8.207 1.00 90.62 66 LYS A C 1
ATOM 527 O O . LYS A 1 66 ? -6.707 -1.470 9.045 1.00 90.62 66 LYS A O 1
ATOM 532 N N . GLY A 1 67 ? -6.058 -1.277 6.899 1.00 90.50 67 GLY A N 1
ATOM 533 C CA . GLY A 1 67 ? -7.403 -1.178 6.326 1.00 90.50 67 GLY A CA 1
ATOM 534 C C . GLY A 1 67 ? -8.235 -2.443 6.509 1.00 90.50 67 GLY A C 1
ATOM 535 O O . GLY A 1 67 ? -9.431 -2.345 6.775 1.00 90.50 67 GLY A O 1
ATOM 536 N N . ARG A 1 68 ? -7.600 -3.619 6.441 1.00 90.38 68 ARG A N 1
ATOM 537 C CA . ARG A 1 68 ? -8.244 -4.900 6.771 1.00 90.38 68 ARG A CA 1
ATOM 538 C C . ARG A 1 68 ? -8.543 -5.011 8.261 1.00 90.38 68 ARG A C 1
ATOM 540 O O . ARG A 1 68 ? -9.656 -5.345 8.642 1.00 90.38 68 ARG A O 1
ATOM 547 N N . GLN A 1 69 ? -7.573 -4.680 9.114 1.00 91.81 69 GLN A N 1
ATOM 548 C CA . GLN A 1 69 ? -7.742 -4.737 10.570 1.00 91.81 69 GLN A CA 1
ATOM 549 C C . GLN A 1 69 ? -8.813 -3.766 11.077 1.00 91.81 69 GLN A C 1
ATOM 551 O O . GLN A 1 69 ? -9.514 -4.074 12.038 1.00 91.81 69 GLN A O 1
ATOM 556 N N . SER A 1 70 ? -8.957 -2.605 10.436 1.00 87.62 70 SER A N 1
ATOM 557 C CA . SER A 1 70 ? -9.993 -1.628 10.769 1.00 87.62 70 SER A CA 1
ATOM 558 C C . SER A 1 70 ? -11.358 -1.938 10.146 1.00 87.62 70 SER A C 1
ATOM 560 O O . SER A 1 70 ? -12.303 -1.203 10.414 1.00 87.62 70 SER A O 1
ATOM 562 N N . GLY A 1 71 ? -11.469 -2.967 9.295 1.00 86.19 71 GLY A N 1
ATOM 563 C CA . GLY A 1 71 ? -12.702 -3.308 8.573 1.00 86.19 71 GLY A CA 1
ATOM 564 C C . GLY A 1 71 ? -13.111 -2.295 7.497 1.00 86.19 71 GLY A C 1
ATOM 565 O O . GLY A 1 71 ? -14.270 -2.250 7.103 1.00 86.19 71 GLY A O 1
ATOM 566 N N . VAL A 1 72 ? -12.181 -1.449 7.040 1.00 83.19 72 VAL A N 1
ATOM 567 C CA . VAL A 1 72 ? -12.415 -0.488 5.939 1.00 83.19 72 VAL A CA 1
ATOM 568 C C . VAL A 1 72 ? -12.287 -1.180 4.579 1.00 83.19 72 VAL A C 1
ATOM 570 O O . VAL A 1 72 ? -12.849 -0.728 3.585 1.00 83.19 72 VAL A O 1
ATOM 573 N N . ILE A 1 73 ? -11.526 -2.270 4.545 1.00 83.94 73 ILE A N 1
ATOM 574 C CA . ILE A 1 73 ? -11.289 -3.118 3.387 1.00 83.94 73 ILE A CA 1
ATOM 575 C C . ILE A 1 73 ? -11.857 -4.497 3.721 1.00 83.94 73 ILE A C 1
ATOM 577 O O . ILE A 1 73 ? -11.435 -5.081 4.721 1.00 83.94 73 ILE A O 1
ATOM 581 N N . ASP A 1 74 ? -12.763 -4.983 2.876 1.00 73.44 74 ASP A N 1
ATOM 582 C CA . ASP A 1 74 ? -13.381 -6.316 2.934 1.00 73.44 74 ASP A CA 1
ATOM 583 C C . ASP A 1 74 ? -12.774 -7.228 1.853 1.00 73.44 74 ASP A C 1
ATOM 585 O O . ASP A 1 74 ? -12.592 -6.735 0.711 1.00 73.44 74 ASP A O 1
#

Sequence (74 aa):
MIKEKPAVKEKPLSSNDEYKYPGNSMSEEELLARVAWFYYHDGLTQGDIGELLGLARLKVSRLLEKGRQSGVID

Mean predicted aligned error: 11.0 Å

Foldseek 3Di:
DDDDDPDPPPDDPDPDPDPPDPPDPDDLVVLLVQLLCCCPVVVDDLPVSCVVVVHDSVSSVVSPVVCVVVVVHD

Organism: NCBI:txid992134